Protein AF-A0A821S3V0-F1 (afdb_monomer_lite)

pLDDT: mean 82.22, std 21.78, range [35.72, 98.06]

Structure (mmCIF, N/CA/C/O backbone):
data_AF-A0A821S3V0-F1
#
_entry.id   AF-A0A821S3V0-F1
#
loop_
_atom_site.group_PDB
_atom_site.id
_atom_site.type_symbol
_atom_site.label_atom_id
_atom_site.label_alt_id
_atom_site.label_comp_id
_atom_site.label_asym_id
_atom_site.label_entity_id
_atom_site.label_seq_id
_atom_site.pdbx_PDB_ins_code
_atom_site.Cartn_x
_atom_site.Cartn_y
_atom_site.Cartn_z
_atom_site.occupancy
_atom_site.B_iso_or_equiv
_atom_site.auth_seq_id
_atom_site.auth_comp_id
_atom_site.auth_asym_id
_atom_site.auth_atom_id
_atom_site.pdbx_PDB_model_num
ATOM 1 N N . MET A 1 1 ? -14.911 -67.894 28.425 1.00 46.44 1 MET A N 1
ATOM 2 C CA . MET A 1 1 ? -14.652 -66.528 28.927 1.00 46.44 1 MET A CA 1
ATOM 3 C C . MET A 1 1 ? -13.794 -65.812 27.889 1.00 46.44 1 MET A C 1
ATOM 5 O O . MET A 1 1 ? -12.587 -65.973 27.900 1.00 46.44 1 MET A O 1
ATOM 9 N N . MET A 1 2 ? -14.400 -65.120 26.922 1.00 37.91 2 MET A N 1
ATOM 10 C CA . MET A 1 2 ? -13.659 -64.272 25.980 1.00 37.91 2 MET A CA 1
ATOM 11 C C . MET A 1 2 ? -14.445 -62.984 25.758 1.00 37.91 2 MET A C 1
ATOM 13 O O . MET A 1 2 ? -15.649 -63.001 25.511 1.00 37.91 2 MET A O 1
ATOM 17 N N . ARG A 1 3 ? -13.742 -61.878 25.990 1.00 40.62 3 ARG A N 1
ATOM 18 C CA . ARG A 1 3 ? -14.244 -60.512 26.096 1.00 40.62 3 ARG A CA 1
ATOM 19 C C . ARG A 1 3 ? -14.809 -60.035 24.760 1.00 40.62 3 ARG A C 1
ATOM 21 O O . ARG A 1 3 ? -14.128 -60.081 23.742 1.00 40.62 3 ARG A O 1
ATOM 28 N N . ARG A 1 4 ? -16.033 -59.506 24.799 1.00 47.25 4 ARG A N 1
ATOM 29 C CA . ARG A 1 4 ? -16.573 -58.636 23.751 1.00 47.25 4 ARG A CA 1
ATOM 30 C C . ARG A 1 4 ? -15.742 -57.352 23.742 1.00 47.25 4 ARG A C 1
ATOM 32 O O . ARG A 1 4 ? -15.827 -56.574 24.687 1.00 47.25 4 ARG A O 1
ATOM 39 N N . HIS A 1 5 ? -14.939 -57.140 22.705 1.00 42.66 5 HIS A N 1
ATOM 40 C CA . HIS A 1 5 ? -14.374 -55.825 22.424 1.00 42.66 5 HIS A CA 1
ATOM 41 C C . HIS A 1 5 ? -15.396 -55.038 21.602 1.00 42.66 5 HIS A C 1
ATOM 43 O O . HIS A 1 5 ? -15.646 -55.337 20.439 1.00 42.66 5 HIS A O 1
ATOM 49 N N . ILE A 1 6 ? -16.031 -54.068 22.256 1.00 45.12 6 ILE A N 1
ATOM 50 C CA . ILE A 1 6 ? -16.865 -53.048 21.623 1.00 45.12 6 ILE A CA 1
ATOM 51 C C . ILE A 1 6 ? -15.902 -52.048 20.977 1.00 45.12 6 ILE A C 1
ATOM 53 O O . ILE A 1 6 ? -15.171 -51.361 21.688 1.00 45.12 6 ILE A O 1
ATOM 57 N N . LEU A 1 7 ? -15.877 -51.975 19.645 1.00 40.31 7 LEU A N 1
ATOM 58 C CA . LEU A 1 7 ? -15.259 -50.850 18.945 1.00 40.31 7 LEU A CA 1
ATOM 59 C C . LEU A 1 7 ? -16.248 -49.682 18.947 1.00 40.31 7 LEU A C 1
ATOM 61 O O . LEU A 1 7 ? -17.240 -49.691 18.221 1.00 40.31 7 LEU A O 1
ATOM 65 N N . ILE A 1 8 ? -15.971 -48.678 19.775 1.00 47.88 8 ILE A N 1
ATOM 66 C CA . ILE A 1 8 ? -16.592 -47.359 19.662 1.00 47.88 8 ILE A CA 1
ATOM 67 C C . ILE A 1 8 ? -15.811 -46.614 18.578 1.00 47.88 8 ILE A C 1
ATOM 69 O O . ILE A 1 8 ? -14.681 -46.188 18.806 1.00 47.88 8 ILE A O 1
ATOM 73 N N . TYR A 1 9 ? -16.394 -46.478 17.391 1.00 39.72 9 TYR A N 1
ATOM 74 C CA . TYR A 1 9 ? -15.884 -45.553 16.386 1.00 39.72 9 TYR A CA 1
ATOM 75 C C . TYR A 1 9 ? -16.312 -44.139 16.785 1.00 39.72 9 TYR A C 1
ATOM 77 O O . TYR A 1 9 ? -17.487 -43.790 16.695 1.00 39.72 9 TYR A O 1
ATOM 85 N N . ILE A 1 10 ? -15.363 -43.329 17.253 1.00 45.25 10 ILE A N 1
ATOM 86 C CA . ILE A 1 10 ? -15.564 -41.885 17.380 1.00 45.25 10 ILE A CA 1
ATOM 87 C C . ILE A 1 10 ? -15.537 -41.322 15.958 1.00 45.25 10 ILE A C 1
ATOM 89 O O . ILE A 1 10 ? -14.493 -41.286 15.311 1.00 45.25 10 ILE A O 1
ATOM 93 N N . ILE A 1 11 ? -16.706 -40.930 15.458 1.00 45.16 11 ILE A N 1
ATOM 94 C CA . ILE A 1 11 ? -16.860 -40.237 14.181 1.00 45.16 11 ILE A CA 1
ATOM 95 C C . ILE A 1 11 ? -16.365 -38.803 14.402 1.00 45.16 11 ILE A C 1
ATOM 97 O O . ILE A 1 11 ? -17.085 -37.966 14.938 1.00 45.16 11 ILE A O 1
ATOM 101 N N . THR A 1 12 ? -15.115 -38.515 14.045 1.00 46.00 12 THR A N 1
ATOM 102 C CA . THR A 1 12 ? -14.621 -37.135 13.961 1.00 46.00 12 THR A CA 1
ATOM 103 C C . THR A 1 12 ? -15.234 -36.466 12.725 1.00 46.00 12 THR A C 1
ATOM 105 O O . THR A 1 12 ? -15.072 -37.003 11.625 1.00 46.00 12 THR A O 1
ATOM 108 N N . PRO A 1 13 ? -15.913 -35.310 12.841 1.00 50.44 13 PRO A N 1
ATOM 109 C CA . PRO A 1 13 ? -16.493 -34.613 11.703 1.00 50.44 13 PRO A CA 1
ATOM 110 C C . PRO A 1 13 ? -15.423 -33.719 11.077 1.00 50.44 13 PRO A C 1
ATOM 112 O O . PRO A 1 13 ? -15.445 -32.502 11.211 1.00 50.44 13 PRO A O 1
ATOM 115 N N . PHE A 1 14 ? -14.442 -34.323 10.421 1.00 43.84 14 PHE A N 1
ATOM 116 C CA . PHE A 1 14 ? -13.609 -33.598 9.475 1.00 43.84 14 PHE A CA 1
ATOM 117 C C . PHE A 1 14 ? -13.197 -34.592 8.397 1.00 43.84 14 PHE A C 1
ATOM 119 O O . PHE A 1 14 ? -12.573 -35.604 8.729 1.00 43.84 14 PHE A O 1
ATOM 126 N N . PRO A 1 15 ? -13.580 -34.385 7.126 1.00 52.91 15 PRO A N 1
ATOM 127 C CA . PRO A 1 15 ? -13.034 -35.214 6.071 1.00 52.91 15 PRO A CA 1
ATOM 128 C C . PRO A 1 15 ? -11.511 -35.045 6.116 1.00 52.91 15 PRO A C 1
ATOM 130 O O . PRO A 1 15 ? -11.036 -33.912 6.260 1.00 52.91 15 PRO A O 1
ATOM 133 N N . PRO A 1 16 ? -10.724 -36.131 6.020 1.00 47.22 16 PRO A N 1
ATOM 134 C CA . PRO A 1 16 ? -9.317 -35.974 5.736 1.00 47.22 16 PRO A CA 1
ATOM 135 C C . PRO A 1 16 ? -9.275 -35.242 4.400 1.00 47.22 16 PRO A C 1
ATOM 137 O O . PRO A 1 16 ? -9.670 -35.787 3.369 1.00 47.22 16 PRO A O 1
ATOM 140 N N . PHE A 1 17 ? -8.859 -33.978 4.435 1.00 46.94 17 PHE A N 1
ATOM 141 C CA . PHE A 1 17 ? -8.326 -33.307 3.267 1.00 46.94 17 PHE A CA 1
ATOM 142 C C . PHE A 1 17 ? -7.098 -34.134 2.902 1.00 46.94 17 PHE A C 1
ATOM 144 O O . PHE A 1 17 ? -5.997 -33.938 3.412 1.00 46.94 17 PHE A O 1
ATOM 151 N N . PHE A 1 18 ? -7.349 -35.188 2.132 1.00 43.28 18 PHE A N 1
ATOM 152 C CA . PHE A 1 18 ? -6.337 -36.012 1.536 1.00 43.28 18 PHE A CA 1
ATOM 153 C C . PHE A 1 18 ? -5.627 -35.056 0.589 1.00 43.28 18 PHE A C 1
ATOM 155 O O . PHE A 1 18 ? -6.128 -34.723 -0.484 1.00 43.28 18 PHE A O 1
ATOM 162 N N . LEU A 1 19 ? -4.486 -34.533 1.039 1.00 45.84 19 LEU A N 1
ATOM 163 C CA . LEU A 1 19 ? -3.439 -34.131 0.125 1.00 45.84 19 LEU A CA 1
ATOM 164 C C . LEU A 1 19 ? -3.081 -35.420 -0.615 1.00 45.84 19 LEU A C 1
ATOM 166 O O . LEU A 1 19 ? -2.197 -36.156 -0.183 1.00 45.84 19 LEU A O 1
ATOM 170 N N . GLU A 1 20 ? -3.819 -35.733 -1.686 1.00 44.12 20 GLU A N 1
ATOM 171 C CA . GLU A 1 20 ? -3.278 -36.549 -2.765 1.00 44.12 20 GLU A CA 1
ATOM 172 C C . GLU A 1 20 ? -1.888 -35.949 -3.011 1.00 44.12 20 GLU A C 1
ATOM 174 O O . GLU A 1 20 ? -1.806 -34.762 -3.363 1.00 44.12 20 GLU A O 1
ATOM 179 N N . PRO A 1 21 ? -0.783 -36.678 -2.767 1.00 39.69 21 PRO A N 1
ATOM 180 C CA . PRO A 1 21 ? 0.495 -36.208 -3.252 1.00 39.69 21 PRO A CA 1
ATOM 181 C C . PRO A 1 21 ? 0.280 -36.042 -4.745 1.00 39.69 21 PRO A C 1
ATOM 183 O O . PRO A 1 21 ? -0.073 -37.011 -5.418 1.00 39.69 21 PRO A O 1
ATOM 186 N N . PHE A 1 22 ? 0.398 -34.811 -5.242 1.00 44.31 22 PHE A N 1
ATOM 187 C CA . PHE A 1 22 ? 0.318 -34.534 -6.663 1.00 44.31 22 PHE A CA 1
ATOM 188 C C . PHE A 1 22 ? 1.356 -35.444 -7.320 1.00 44.31 22 PHE A C 1
ATOM 190 O O . PHE A 1 22 ? 2.558 -35.182 -7.256 1.00 44.31 22 PHE A O 1
ATOM 197 N N . LYS A 1 23 ? 0.906 -36.589 -7.850 1.00 38.31 23 LYS A N 1
ATOM 198 C CA . LYS A 1 23 ? 1.748 -37.556 -8.544 1.00 38.31 23 LYS A CA 1
ATOM 199 C C . LYS A 1 23 ? 2.057 -36.926 -9.887 1.00 38.31 23 LYS A C 1
ATOM 201 O O . LYS A 1 23 ? 1.505 -37.294 -10.920 1.00 38.31 23 LYS A O 1
ATOM 206 N N . GLN A 1 24 ? 2.944 -35.941 -9.868 1.00 47.75 24 GLN A N 1
ATOM 207 C CA . GLN A 1 24 ? 3.620 -35.534 -11.071 1.00 47.75 24 GLN A CA 1
ATOM 208 C C . GLN A 1 24 ? 4.510 -36.708 -11.449 1.00 47.75 24 GLN A C 1
ATOM 210 O O . GLN A 1 24 ? 5.472 -37.042 -10.761 1.00 47.75 24 GLN A O 1
ATOM 215 N N . SER A 1 25 ? 4.102 -37.398 -12.508 1.00 35.72 25 SER A N 1
ATOM 216 C CA . SER A 1 25 ? 4.923 -38.379 -13.196 1.00 35.72 25 SER A CA 1
ATOM 217 C C . SER A 1 25 ? 6.314 -37.775 -13.400 1.00 35.72 25 SER A C 1
ATOM 219 O O . SER A 1 25 ? 6.455 -36.785 -14.120 1.00 35.72 25 SER A O 1
ATOM 221 N N . LEU A 1 26 ? 7.335 -38.341 -12.748 1.00 47.44 26 LEU A N 1
ATOM 222 C CA . LEU A 1 26 ? 8.743 -38.041 -13.010 1.00 47.44 26 LEU A CA 1
ATOM 223 C C . LEU A 1 26 ? 9.128 -38.640 -14.373 1.00 47.44 26 LEU A C 1
ATOM 225 O O . LEU A 1 26 ? 9.960 -39.534 -14.469 1.00 47.44 26 LEU A O 1
ATOM 229 N N . HIS A 1 27 ? 8.507 -38.158 -15.450 1.00 45.94 27 HIS A N 1
ATOM 230 C CA . HIS A 1 27 ? 9.146 -38.180 -16.758 1.00 45.94 27 HIS A CA 1
ATOM 231 C C . HIS A 1 27 ? 10.112 -37.000 -16.760 1.00 45.94 27 HIS A C 1
ATOM 233 O O . HIS A 1 27 ? 9.708 -35.845 -16.889 1.00 45.94 27 HIS A O 1
ATOM 239 N N . GLY A 1 28 ? 11.378 -37.317 -16.483 1.00 51.53 28 GLY A N 1
ATOM 240 C CA . GLY A 1 28 ? 12.461 -36.372 -16.252 1.00 51.53 28 GLY A CA 1
ATOM 241 C C . GLY A 1 28 ? 12.541 -35.295 -17.326 1.00 51.53 28 GLY A C 1
ATOM 242 O O . GLY A 1 28 ? 13.101 -35.500 -18.396 1.00 51.53 28 GLY A O 1
ATOM 243 N N . THR A 1 29 ? 12.020 -34.120 -16.997 1.00 46.34 29 THR A N 1
ATOM 244 C CA . THR A 1 29 ? 12.427 -32.865 -17.613 1.00 46.34 29 THR A CA 1
ATOM 245 C C . THR A 1 29 ? 13.171 -32.125 -16.522 1.00 46.34 29 THR A C 1
ATOM 247 O O . THR A 1 29 ? 12.600 -31.847 -15.469 1.00 46.34 29 THR A O 1
ATOM 250 N N . VAL A 1 30 ? 14.460 -31.877 -16.742 1.00 50.69 30 VAL A N 1
ATOM 251 C CA . VAL A 1 30 ? 15.286 -31.052 -15.859 1.00 50.69 30 VAL A CA 1
ATOM 252 C C . VAL A 1 30 ? 14.558 -29.725 -15.658 1.00 50.69 30 VAL A C 1
ATOM 254 O O . VAL A 1 30 ? 14.473 -28.906 -16.574 1.00 50.69 30 VAL A O 1
ATOM 257 N N . VAL A 1 31 ? 13.988 -29.527 -14.473 1.00 58.50 31 VAL A N 1
ATOM 258 C CA . VAL A 1 31 ? 13.461 -28.229 -14.070 1.00 58.50 31 VAL A CA 1
ATOM 259 C C . VAL A 1 31 ? 14.683 -27.321 -14.001 1.00 58.50 31 VAL A C 1
ATOM 261 O O . VAL A 1 31 ? 15.621 -27.621 -13.265 1.00 58.50 31 VAL A O 1
ATOM 264 N N . LYS A 1 32 ? 14.739 -26.255 -14.808 1.00 58.88 32 LYS A N 1
ATOM 265 C CA . LYS A 1 32 ? 15.785 -25.240 -14.633 1.00 58.88 32 LYS A CA 1
ATOM 266 C C . LYS A 1 32 ? 15.661 -24.715 -13.203 1.00 58.88 32 LYS A C 1
ATOM 268 O O . LYS A 1 32 ? 14.680 -24.060 -12.872 1.00 58.88 32 LYS A O 1
ATOM 273 N N . GLU A 1 33 ? 16.647 -25.038 -12.376 1.00 71.88 33 GLU A N 1
ATOM 274 C CA . GLU A 1 33 ? 16.675 -24.755 -10.935 1.00 71.88 33 GLU A CA 1
ATOM 275 C C . GLU A 1 33 ? 16.753 -23.246 -10.632 1.00 71.88 33 GLU A C 1
ATOM 277 O O . GLU A 1 33 ? 16.471 -22.799 -9.525 1.00 71.88 33 GLU A O 1
ATOM 282 N N . TYR A 1 34 ? 17.087 -22.439 -11.643 1.00 80.44 34 TYR A N 1
ATOM 283 C CA . TYR A 1 34 ? 17.200 -20.992 -11.553 1.00 80.44 34 TYR A CA 1
ATOM 284 C C . TYR A 1 34 ? 16.519 -20.291 -12.730 1.00 80.44 34 TYR A C 1
ATOM 286 O O . TYR A 1 34 ? 16.507 -20.760 -13.873 1.00 80.44 34 TYR A O 1
ATOM 294 N N . PHE A 1 35 ? 15.967 -19.116 -12.436 1.00 89.19 35 PHE A N 1
ATOM 295 C CA . PHE A 1 35 ? 15.397 -18.232 -13.439 1.00 89.19 35 PHE A CA 1
ATOM 296 C C . PHE A 1 35 ? 16.502 -17.617 -14.311 1.00 89.19 35 PHE A C 1
ATOM 298 O O . PHE A 1 35 ? 17.434 -16.998 -13.797 1.00 89.19 35 PHE A O 1
ATOM 305 N N . ILE A 1 36 ? 16.370 -17.748 -15.634 1.00 92.62 36 ILE A N 1
ATOM 306 C CA . ILE A 1 36 ? 17.235 -17.090 -16.621 1.00 92.62 36 ILE A CA 1
ATOM 307 C C . ILE A 1 36 ? 16.379 -16.061 -17.367 1.00 92.62 36 ILE A C 1
ATOM 309 O O . ILE A 1 36 ? 15.463 -16.470 -18.087 1.00 92.62 36 ILE A O 1
ATOM 313 N N . PRO A 1 37 ? 16.639 -14.751 -17.218 1.00 93.94 37 PRO A N 1
ATOM 314 C CA . PRO A 1 37 ? 15.872 -13.736 -17.924 1.00 93.94 37 PRO A CA 1
ATOM 315 C C . PRO A 1 37 ? 16.136 -13.806 -19.432 1.00 93.94 37 PRO A C 1
ATOM 317 O O . PRO A 1 37 ? 17.277 -13.960 -19.863 1.00 93.94 37 PRO A O 1
ATOM 320 N N . SER A 1 38 ? 15.089 -13.639 -20.240 1.00 93.62 38 SER A N 1
ATOM 321 C CA . SER A 1 38 ? 15.210 -13.555 -21.703 1.00 93.62 38 SER A CA 1
ATOM 322 C C . SER A 1 38 ? 15.845 -12.239 -22.166 1.00 93.62 38 SER A C 1
ATOM 324 O O . SER A 1 38 ? 16.380 -12.161 -23.268 1.00 93.62 38 SER A O 1
ATOM 326 N N . SER A 1 39 ? 15.798 -11.206 -21.321 1.00 95.31 39 SER A N 1
ATOM 327 C CA . SER A 1 39 ? 16.324 -9.868 -21.586 1.00 95.31 39 SER A CA 1
ATOM 328 C C . SER A 1 39 ? 16.783 -9.200 -20.289 1.00 95.31 39 SER A C 1
ATOM 330 O O . SER A 1 39 ? 16.095 -9.253 -19.267 1.00 95.31 39 SER A O 1
ATOM 332 N N . LEU A 1 40 ? 17.938 -8.529 -20.340 1.00 96.19 40 LEU A N 1
ATOM 333 C CA . LEU A 1 40 ? 18.456 -7.679 -19.258 1.00 96.19 40 LEU A CA 1
ATOM 334 C C . LEU A 1 40 ? 18.061 -6.201 -19.425 1.00 96.19 40 LEU A C 1
ATOM 336 O O . LEU A 1 40 ? 18.502 -5.348 -18.648 1.00 96.19 40 LEU A O 1
ATOM 340 N N . ARG A 1 41 ? 17.237 -5.879 -20.432 1.00 97.94 41 ARG A N 1
ATOM 341 C CA . ARG A 1 41 ? 16.716 -4.527 -20.653 1.00 97.94 41 ARG A CA 1
ATOM 342 C C . ARG A 1 41 ? 15.902 -4.090 -19.444 1.00 97.94 41 ARG A C 1
ATOM 344 O O . ARG A 1 41 ? 15.022 -4.815 -18.980 1.00 97.94 41 ARG A O 1
ATOM 351 N N . LYS A 1 42 ? 16.192 -2.889 -18.946 1.00 98.06 42 LYS A N 1
ATOM 352 C CA . LYS A 1 42 ? 15.478 -2.302 -17.812 1.00 98.06 42 LYS A CA 1
ATOM 353 C C . LYS A 1 42 ? 14.332 -1.422 -18.293 1.00 98.06 42 LYS A C 1
ATOM 355 O O . LYS A 1 42 ? 14.519 -0.612 -19.198 1.00 98.06 42 LYS A O 1
ATOM 360 N N . ILE A 1 43 ? 13.182 -1.565 -17.652 1.00 97.69 43 ILE A N 1
ATOM 361 C CA . ILE A 1 43 ? 11.988 -0.755 -17.866 1.00 97.69 43 ILE A CA 1
ATOM 362 C C . ILE A 1 43 ? 11.500 -0.172 -16.541 1.00 97.69 43 ILE A C 1
ATOM 364 O O . ILE A 1 43 ? 11.896 -0.608 -15.452 1.00 97.69 43 ILE A O 1
ATOM 368 N N . ASP A 1 44 ? 10.652 0.841 -16.652 1.00 97.88 44 ASP A N 1
ATOM 369 C CA . ASP A 1 44 ? 9.961 1.424 -15.516 1.00 97.88 44 ASP A CA 1
ATOM 370 C C . ASP A 1 44 ? 8.650 0.672 -15.259 1.00 97.88 44 ASP A C 1
ATOM 372 O O . ASP A 1 44 ? 7.775 0.632 -16.120 1.00 97.88 44 ASP A O 1
ATOM 376 N N . TRP A 1 45 ? 8.534 0.067 -14.077 1.00 97.69 45 TRP A N 1
ATOM 377 C CA . TRP A 1 45 ? 7.342 -0.670 -13.646 1.00 97.69 45 TRP A CA 1
ATOM 378 C C . TRP A 1 45 ? 6.368 0.193 -12.825 1.00 97.69 45 TRP A C 1
ATOM 380 O O . TRP A 1 45 ? 5.354 -0.313 -12.345 1.00 97.69 45 TRP A O 1
ATOM 390 N N . HIS A 1 46 ? 6.653 1.483 -12.624 1.00 97.75 46 HIS A N 1
ATOM 391 C CA . HIS A 1 46 ? 5.759 2.373 -11.889 1.00 97.75 46 HIS A CA 1
ATOM 392 C C . HIS A 1 46 ? 4.510 2.725 -12.713 1.00 97.75 46 HIS A C 1
ATOM 394 O O . HIS A 1 46 ? 4.590 3.371 -13.757 1.00 97.75 46 HIS A O 1
ATOM 400 N N . ASP A 1 47 ? 3.324 2.383 -12.203 1.00 97.81 47 ASP A N 1
ATOM 401 C CA . ASP A 1 47 ? 2.056 2.829 -12.789 1.00 97.81 47 ASP A CA 1
ATOM 402 C C . ASP A 1 47 ? 1.680 4.231 -12.284 1.00 97.81 47 ASP A C 1
ATOM 404 O O . ASP A 1 47 ? 0.975 4.415 -11.287 1.00 97.81 47 ASP A O 1
ATOM 408 N N . TYR A 1 48 ? 2.145 5.257 -12.998 1.00 97.19 48 TYR A N 1
ATOM 409 C CA . TYR A 1 48 ? 1.876 6.653 -12.648 1.00 97.19 48 TYR A CA 1
ATOM 410 C C . TYR A 1 48 ? 0.401 7.057 -12.761 1.00 97.19 48 TYR A C 1
ATOM 412 O O . TYR A 1 48 ? -0.020 8.002 -12.084 1.00 97.19 48 TYR A O 1
ATOM 420 N N . LYS A 1 49 ? -0.399 6.374 -13.592 1.00 98.06 49 LYS A N 1
ATOM 421 C CA . LYS A 1 49 ? -1.839 6.655 -13.694 1.00 98.06 49 LYS A CA 1
ATOM 422 C C . LYS A 1 49 ? -2.538 6.184 -12.425 1.00 98.06 49 LYS A C 1
ATOM 424 O O . LYS A 1 49 ? -3.280 6.971 -11.833 1.00 98.06 49 LYS A O 1
ATOM 429 N N . LYS A 1 50 ? -2.231 4.963 -11.974 1.00 97.50 50 LYS A N 1
ATOM 430 C CA . LYS A 1 50 ? -2.738 4.408 -10.716 1.00 97.50 50 LYS A CA 1
ATOM 431 C C . LYS A 1 50 ? -2.277 5.226 -9.512 1.00 97.50 50 LYS A C 1
ATOM 433 O O . LYS A 1 50 ? -3.120 5.676 -8.747 1.00 97.50 50 LYS A O 1
ATOM 438 N N . ILE A 1 51 ? -0.988 5.561 -9.423 1.00 97.62 51 ILE A N 1
ATOM 439 C CA . ILE A 1 51 ? -0.456 6.410 -8.339 1.00 97.62 51 ILE A CA 1
ATOM 440 C C . ILE A 1 51 ? -1.185 7.765 -8.281 1.00 97.62 51 ILE A C 1
ATOM 442 O O . ILE A 1 51 ? -1.532 8.254 -7.206 1.00 97.62 51 ILE A O 1
ATOM 446 N N . LYS A 1 52 ? -1.437 8.402 -9.434 1.00 97.44 52 LYS A N 1
ATOM 447 C CA . LYS A 1 52 ? -2.164 9.683 -9.494 1.00 97.44 52 LYS A CA 1
ATOM 448 C C . LYS A 1 52 ? -3.634 9.537 -9.091 1.00 97.44 52 LYS A C 1
ATOM 450 O O . LYS A 1 52 ? -4.193 10.484 -8.540 1.00 97.44 52 LYS A O 1
ATOM 455 N N . TYR A 1 53 ? -4.255 8.403 -9.404 1.00 97.25 53 TYR A N 1
ATOM 456 C CA . TYR A 1 53 ? -5.626 8.086 -9.015 1.00 97.25 53 TYR A CA 1
ATOM 457 C C . TYR A 1 53 ? -5.739 7.837 -7.503 1.00 97.25 53 TYR A C 1
ATOM 459 O O . TYR A 1 53 ? -6.567 8.470 -6.853 1.00 97.25 53 TYR A O 1
ATOM 467 N N . GLU A 1 54 ? -4.863 7.004 -6.939 1.00 97.50 54 GLU A N 1
ATOM 468 C CA . GLU A 1 54 ? -4.815 6.665 -5.509 1.00 97.50 54 GLU A CA 1
ATOM 469 C C . GLU A 1 54 ? -4.529 7.895 -4.641 1.00 97.50 54 GLU A C 1
ATOM 471 O O . GLU A 1 54 ? -5.194 8.122 -3.637 1.00 97.50 54 GLU A O 1
ATOM 476 N N . ARG A 1 55 ? -3.639 8.796 -5.081 1.00 96.44 55 ARG A N 1
ATOM 477 C CA . ARG A 1 55 ? -3.359 10.064 -4.374 1.00 96.44 55 ARG A CA 1
ATOM 478 C C . ARG A 1 55 ? -4.587 10.974 -4.219 1.00 96.44 55 ARG A C 1
ATOM 480 O O . ARG A 1 55 ? -4.582 11.879 -3.390 1.00 96.44 55 ARG A O 1
ATOM 487 N N . LYS A 1 56 ? -5.613 10.801 -5.055 1.00 96.81 56 LYS A N 1
ATOM 488 C CA . LYS A 1 56 ? -6.848 11.597 -5.001 1.00 96.81 56 LYS A CA 1
ATOM 489 C C . LYS A 1 56 ? -7.942 10.953 -4.151 1.00 96.81 56 LYS A C 1
ATOM 491 O O . LYS A 1 56 ? -8.954 11.619 -3.930 1.00 96.81 56 LYS A O 1
ATOM 496 N N . GLN A 1 57 ? -7.770 9.702 -3.718 1.00 96.81 57 GLN A N 1
ATOM 497 C CA . GLN A 1 57 ? -8.766 9.006 -2.909 1.00 96.81 57 GLN A CA 1
ATOM 498 C C . GLN A 1 57 ? -8.927 9.687 -1.550 1.00 96.81 57 GLN A C 1
ATOM 500 O O . GLN A 1 57 ? -7.966 10.185 -0.959 1.00 96.81 57 GLN A O 1
ATOM 505 N N . LYS A 1 58 ? -10.176 9.745 -1.092 1.00 95.88 58 LYS A N 1
ATOM 506 C CA . LYS A 1 58 ? -10.589 10.355 0.171 1.00 95.88 58 LYS A CA 1
ATOM 507 C C . LYS A 1 58 ? -11.633 9.460 0.813 1.00 95.88 58 LYS A C 1
ATOM 509 O O . LYS A 1 58 ? -12.505 8.945 0.121 1.00 95.88 58 LYS A O 1
ATOM 514 N N . GLY A 1 59 ? -11.571 9.333 2.128 1.00 94.75 59 GLY A N 1
ATOM 515 C CA . GLY A 1 59 ? -12.448 8.448 2.876 1.00 94.75 59 GLY A CA 1
ATOM 516 C C . GLY A 1 59 ? -11.816 8.053 4.200 1.00 94.75 59 GLY A C 1
ATOM 517 O O . GLY A 1 59 ? -10.725 8.510 4.544 1.00 94.75 59 GLY A O 1
ATOM 518 N N . ILE A 1 60 ? -12.522 7.210 4.943 1.00 95.50 60 ILE A N 1
ATOM 519 C CA . ILE A 1 60 ? -12.014 6.606 6.172 1.00 95.50 60 ILE A CA 1
ATOM 520 C C . ILE A 1 60 ? -10.820 5.692 5.845 1.00 95.50 60 ILE A C 1
ATOM 522 O O . ILE A 1 60 ? -10.897 4.891 4.921 1.00 95.50 60 ILE A O 1
ATOM 526 N N . GLY A 1 61 ? -9.702 5.848 6.559 1.00 95.44 61 GLY A N 1
ATOM 527 C CA . GLY A 1 61 ? -8.487 5.039 6.360 1.00 95.44 61 GLY A CA 1
ATOM 528 C C . GLY A 1 61 ? -7.633 5.397 5.133 1.00 95.44 61 GLY A C 1
ATOM 529 O O . GLY A 1 61 ? -6.475 4.986 5.048 1.00 95.44 61 GLY A O 1
ATOM 530 N N . GLU A 1 62 ? -8.148 6.209 4.204 1.00 97.50 62 GLU A N 1
ATOM 531 C CA . GLU A 1 62 ? -7.419 6.597 2.993 1.00 97.50 62 GLU A CA 1
ATOM 532 C C . GLU A 1 62 ? -6.107 7.323 3.307 1.00 97.50 62 GLU A C 1
ATOM 534 O O . GLU A 1 62 ? -5.999 8.099 4.258 1.00 97.50 62 GLU A O 1
ATOM 539 N N . GLN A 1 63 ? -5.098 7.085 2.468 1.00 96.81 63 GLN A N 1
ATOM 540 C CA . GLN A 1 63 ? -3.728 7.577 2.651 1.00 96.81 63 GLN A CA 1
ATOM 541 C C . GLN A 1 63 ? -3.080 7.110 3.965 1.00 96.81 63 GLN A C 1
ATOM 543 O O . GLN A 1 63 ? -2.119 7.726 4.429 1.00 96.81 63 GLN A O 1
ATOM 548 N N . GLY A 1 64 ? -3.579 6.022 4.563 1.00 95.06 64 GLY A N 1
ATOM 549 C CA . GLY A 1 64 ? -3.092 5.506 5.843 1.00 95.06 64 GLY A CA 1
ATOM 550 C C . GLY A 1 64 ? -3.376 6.437 7.024 1.00 95.06 64 GLY A C 1
ATOM 551 O O . GLY A 1 64 ? -2.687 6.363 8.041 1.00 95.06 64 GLY A O 1
ATOM 552 N N . ILE A 1 65 ? -4.351 7.342 6.891 1.00 95.31 65 ILE A N 1
ATOM 553 C CA . ILE A 1 65 ? -4.759 8.237 7.974 1.00 95.31 65 ILE A CA 1
ATOM 554 C C . ILE A 1 65 ? -5.507 7.412 9.033 1.00 95.31 65 ILE A C 1
ATOM 556 O O . ILE A 1 65 ? -6.394 6.634 8.673 1.00 95.31 65 ILE A O 1
ATOM 560 N N . PRO A 1 66 ? -5.200 7.583 10.335 1.00 94.88 66 PRO A N 1
ATOM 561 C CA . PRO A 1 66 ? -5.911 6.888 11.399 1.00 94.88 66 PRO A CA 1
ATOM 562 C C . PRO A 1 66 ? -7.424 7.103 11.319 1.00 94.88 66 PRO A C 1
ATOM 564 O O . PRO A 1 66 ? -7.902 8.232 11.184 1.00 94.88 66 PRO A O 1
ATOM 567 N N . ALA A 1 67 ? -8.168 6.009 11.432 1.00 94.50 67 ALA A N 1
ATOM 568 C CA . ALA A 1 67 ? -9.619 5.999 11.471 1.00 94.50 67 ALA A CA 1
ATOM 569 C C . ALA A 1 67 ? -10.108 5.662 12.882 1.00 94.50 67 ALA A C 1
ATOM 571 O O . ALA A 1 67 ? -9.427 4.964 13.633 1.00 94.50 67 ALA A O 1
ATOM 572 N N . TYR A 1 68 ? -11.293 6.155 13.233 1.00 94.19 68 TYR A N 1
ATOM 573 C CA . TYR A 1 68 ? -11.871 5.984 14.562 1.00 94.19 68 TYR A CA 1
ATOM 574 C C . TYR A 1 68 ? -13.350 5.630 14.448 1.00 94.19 68 TYR A C 1
ATOM 576 O O . TYR A 1 68 ? -14.054 6.143 13.575 1.00 94.19 68 TYR A O 1
ATOM 584 N N . LEU A 1 69 ? -13.811 4.764 15.347 1.00 93.94 69 LEU A N 1
ATOM 585 C CA . LEU A 1 69 ? -15.223 4.431 15.496 1.00 93.94 69 LEU A CA 1
ATOM 586 C C . LEU A 1 69 ? -15.957 5.495 16.310 1.00 93.94 69 LEU A C 1
ATOM 588 O O . LEU A 1 69 ? -15.362 6.237 17.097 1.00 93.94 69 LEU A O 1
ATOM 592 N N . SER A 1 70 ? -17.274 5.560 16.133 1.00 93.62 70 SER A N 1
ATOM 593 C CA . SER A 1 70 ? -18.117 6.366 17.011 1.00 93.62 70 SER A CA 1
ATOM 594 C C . SER A 1 70 ? -18.273 5.687 18.378 1.00 93.62 70 SER A C 1
ATOM 596 O O . SER A 1 70 ? -18.184 4.466 18.495 1.00 93.62 70 SER A O 1
ATOM 598 N N . LYS A 1 71 ? -18.568 6.462 19.431 1.00 92.56 71 LYS A N 1
ATOM 599 C CA . LYS A 1 71 ? -18.756 5.915 20.793 1.00 92.56 71 LYS A CA 1
ATOM 600 C C . LYS A 1 71 ? -19.851 4.846 20.877 1.00 92.56 71 LYS A C 1
AT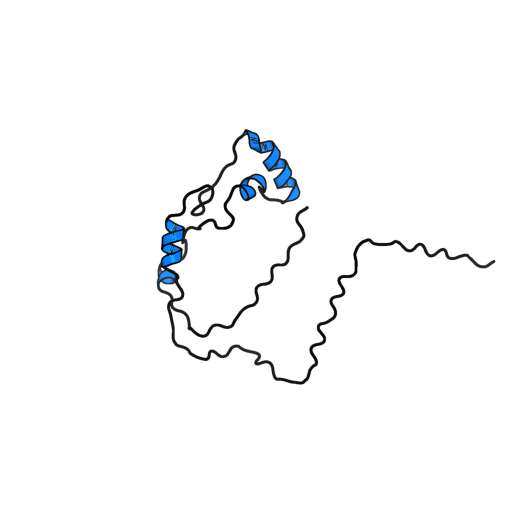OM 602 O O . LYS A 1 71 ? -19.789 3.966 21.725 1.00 92.56 71 LYS A O 1
ATOM 607 N N . ASN A 1 72 ? -20.837 4.902 19.985 1.00 95.00 72 ASN A N 1
ATOM 608 C CA . ASN A 1 72 ? -21.946 3.949 19.960 1.00 95.00 72 ASN A CA 1
ATOM 609 C C . ASN A 1 72 ? -21.510 2.547 19.495 1.00 95.00 72 ASN A C 1
ATOM 611 O O . ASN A 1 72 ? -22.261 1.590 19.654 1.00 95.00 72 ASN A O 1
ATOM 615 N N . GLU A 1 73 ? -20.310 2.419 18.929 1.00 94.81 73 GLU A N 1
ATOM 616 C CA . GLU A 1 73 ? -19.795 1.185 18.330 1.00 94.81 73 GLU A CA 1
ATOM 617 C C . GLU A 1 73 ? -18.764 0.483 19.222 1.00 94.81 73 GLU A C 1
ATOM 619 O O . GLU A 1 73 ? -18.288 -0.592 18.871 1.0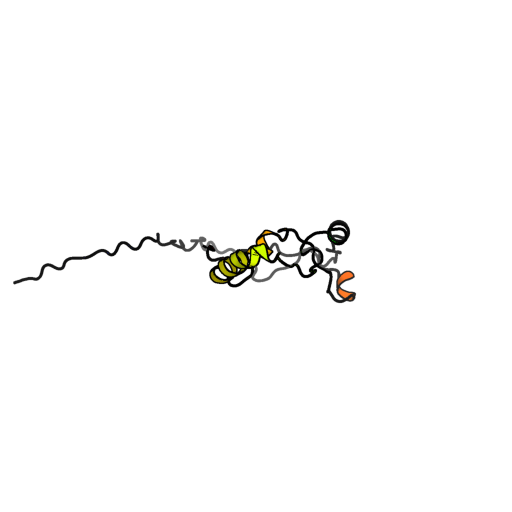0 94.81 73 GLU A O 1
ATOM 624 N N . GLU A 1 74 ? -18.465 1.030 20.405 1.00 94.06 74 GLU A N 1
ATOM 625 C CA . GLU A 1 74 ? -17.480 0.473 21.343 1.00 94.06 74 GLU A CA 1
ATOM 626 C C . GLU A 1 74 ? -17.834 -0.963 21.779 1.00 94.06 74 GLU A C 1
ATOM 628 O O . GLU A 1 74 ? -16.959 -1.812 21.956 1.00 94.06 74 GLU A O 1
ATOM 633 N N . ALA A 1 75 ? -19.127 -1.268 21.929 1.00 95.56 75 ALA A N 1
ATOM 634 C CA . ALA A 1 75 ? -19.577 -2.622 22.248 1.00 95.56 75 ALA A CA 1
ATOM 635 C C . ALA A 1 75 ? -19.283 -3.607 21.103 1.00 95.56 75 ALA A C 1
ATOM 637 O O . ALA A 1 75 ? -18.805 -4.713 21.354 1.00 95.56 75 ALA A O 1
ATOM 638 N N . LEU A 1 76 ? -19.524 -3.193 19.854 1.00 95.75 76 LEU A N 1
ATOM 639 C CA . LEU A 1 76 ? -19.249 -4.006 18.668 1.00 95.75 76 LEU A CA 1
ATOM 640 C C . LEU A 1 76 ? -17.742 -4.193 18.464 1.00 95.75 76 LEU A C 1
ATOM 642 O O . LEU A 1 76 ? -17.299 -5.304 18.183 1.00 95.75 76 LEU A O 1
ATOM 646 N N . GLU A 1 77 ? -16.959 -3.132 18.667 1.00 95.75 77 GLU A N 1
ATOM 647 C CA . GLU A 1 77 ? -15.498 -3.189 18.660 1.00 95.75 77 GLU A CA 1
ATOM 648 C C . GLU A 1 77 ? -14.986 -4.248 19.634 1.00 95.75 77 GLU A C 1
ATOM 650 O O . GLU A 1 77 ? -14.224 -5.115 19.223 1.00 95.75 77 GLU A O 1
ATOM 655 N N . LYS A 1 78 ? -15.430 -4.234 20.898 1.00 96.00 78 LYS A N 1
ATOM 656 C CA . LYS A 1 78 ? -14.981 -5.209 21.908 1.00 96.00 78 LYS A CA 1
ATOM 657 C C . LYS A 1 78 ? -15.303 -6.649 21.514 1.00 96.00 78 LYS A C 1
ATOM 659 O O . LYS A 1 78 ? -14.453 -7.524 21.672 1.00 96.00 78 LYS A O 1
ATOM 664 N N . VAL A 1 79 ? -16.507 -6.891 20.990 1.00 96.06 79 VAL A N 1
ATOM 665 C CA . VAL A 1 79 ? -16.925 -8.225 20.537 1.00 96.06 79 VAL A CA 1
ATOM 666 C C . VAL A 1 79 ? -16.036 -8.695 19.387 1.00 96.06 79 VAL A C 1
ATOM 668 O O . VAL A 1 79 ? -15.399 -9.741 19.502 1.00 96.06 79 VAL A O 1
ATOM 671 N N . LEU A 1 80 ? -15.916 -7.903 18.320 1.00 95.31 80 LEU A N 1
ATOM 672 C CA . LEU A 1 80 ? -15.126 -8.289 17.148 1.00 95.31 80 LEU A CA 1
ATOM 673 C C . LEU A 1 80 ? -13.623 -8.347 17.444 1.00 95.31 80 LEU A C 1
ATOM 675 O O . LEU A 1 80 ? -12.924 -9.201 16.910 1.00 95.31 80 LEU A O 1
ATOM 679 N N . TYR A 1 81 ? -13.120 -7.521 18.360 1.00 95.56 81 TYR A N 1
ATOM 680 C CA . TYR A 1 81 ? -11.735 -7.614 18.811 1.00 95.56 81 TYR A CA 1
ATOM 681 C C . TYR A 1 81 ? -11.454 -8.934 19.529 1.00 95.56 81 TYR A C 1
ATOM 683 O O . TYR A 1 81 ? -10.404 -9.535 19.313 1.00 95.56 81 TYR A O 1
ATOM 691 N N . SER A 1 82 ? -12.389 -9.417 20.352 1.00 95.06 82 SER A N 1
ATOM 692 C CA . SER A 1 82 ? -12.211 -10.678 21.085 1.00 95.06 82 SER A CA 1
ATOM 693 C C . SER A 1 82 ? -12.182 -11.917 20.185 1.00 95.06 82 SER A C 1
ATOM 695 O O . SER A 1 82 ? -11.506 -12.886 20.522 1.00 95.06 82 SER A O 1
ATOM 697 N N . VAL A 1 83 ? -12.867 -11.872 19.037 1.00 92.38 83 VAL A N 1
ATOM 698 C CA . VAL A 1 83 ? -12.893 -12.964 18.050 1.00 92.38 83 VAL A CA 1
ATOM 699 C C . VAL A 1 83 ? -11.688 -12.885 17.112 1.00 92.38 83 VAL A C 1
ATOM 701 O O . VAL A 1 83 ? -11.032 -13.892 16.854 1.00 92.38 83 VAL A O 1
ATOM 704 N N . ASN A 1 84 ? -11.373 -11.688 16.615 1.00 92.00 84 ASN A N 1
ATOM 705 C CA . ASN A 1 84 ? -10.419 -11.510 15.522 1.00 92.00 84 ASN A CA 1
ATOM 706 C C . ASN A 1 84 ? -8.991 -11.193 15.998 1.00 92.00 84 ASN A C 1
ATOM 708 O O . ASN A 1 84 ? -8.039 -11.363 15.239 1.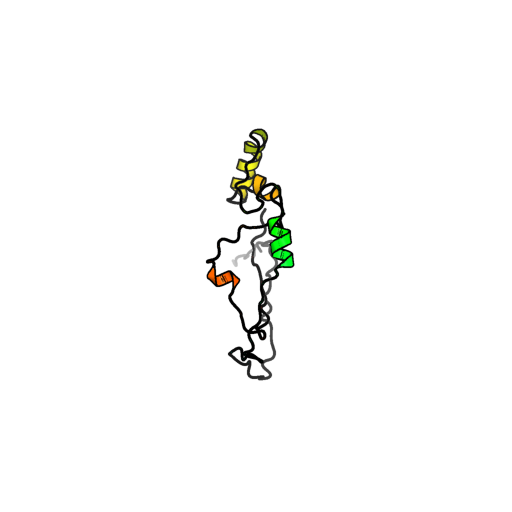00 92.00 84 ASN A O 1
ATOM 712 N N . GLY A 1 85 ? -8.827 -10.683 17.223 1.00 94.00 85 GLY A N 1
ATOM 713 C CA . GLY A 1 85 ? -7.555 -10.148 17.725 1.00 94.00 85 GLY A CA 1
ATOM 714 C C . GLY A 1 85 ? -7.183 -8.769 17.160 1.00 94.00 85 GLY A C 1
ATOM 715 O O . GLY A 1 85 ? -6.070 -8.296 17.383 1.00 94.00 85 GLY A O 1
ATOM 716 N N . PHE A 1 86 ? -8.097 -8.125 16.431 1.00 94.56 86 PHE A N 1
ATOM 717 C CA . PHE A 1 86 ? -7.968 -6.770 15.890 1.00 94.56 86 PHE A CA 1
ATOM 718 C C . PHE A 1 86 ? -9.340 -6.086 15.820 1.00 94.56 86 PHE A C 1
ATOM 720 O O . PHE A 1 86 ? -10.372 -6.742 15.937 1.00 94.56 86 PHE A O 1
ATOM 727 N N . ASN A 1 87 ? -9.380 -4.768 15.599 1.00 95.44 87 ASN A N 1
ATOM 728 C CA . ASN A 1 87 ? -10.639 -4.021 15.507 1.00 95.44 87 ASN A CA 1
ATOM 729 C C . ASN A 1 87 ? -11.387 -4.332 14.190 1.00 95.44 87 ASN A C 1
ATOM 731 O O . ASN A 1 87 ? -11.288 -3.592 13.209 1.00 95.44 87 ASN A O 1
ATOM 735 N N . GLY A 1 88 ? -12.130 -5.444 14.176 1.00 95.25 88 GLY A N 1
ATOM 736 C CA . GLY A 1 88 ? -12.953 -5.872 13.041 1.00 95.25 88 GLY A CA 1
ATOM 737 C C . GLY A 1 88 ? -14.043 -4.858 12.685 1.00 95.25 88 GLY A C 1
ATOM 738 O O . GLY A 1 88 ? -14.228 -4.555 11.514 1.00 95.25 88 GLY A O 1
ATOM 739 N N . ALA A 1 89 ? -14.665 -4.228 13.689 1.00 96.00 89 ALA A N 1
ATOM 740 C CA . ALA A 1 89 ? -15.709 -3.218 13.484 1.00 96.00 89 ALA A CA 1
ATOM 741 C C . ALA A 1 89 ? -15.217 -2.011 12.666 1.00 96.00 89 ALA A C 1
ATOM 743 O O . ALA A 1 89 ? -15.942 -1.472 11.829 1.00 96.00 89 ALA A O 1
ATOM 744 N N . LEU A 1 90 ? -13.979 -1.574 12.913 1.00 96.38 90 LEU A N 1
ATOM 745 C CA . LEU A 1 90 ? -13.333 -0.512 12.150 1.00 96.3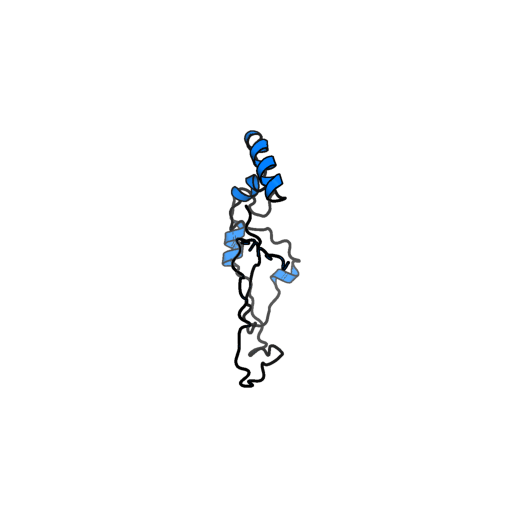8 90 LEU A CA 1
ATOM 746 C C . LEU A 1 90 ? -12.856 -1.015 10.788 1.00 96.38 90 LEU A C 1
ATOM 748 O O . LEU A 1 90 ? -13.019 -0.306 9.797 1.00 96.38 90 LEU A O 1
ATOM 752 N N . SER A 1 91 ? -12.304 -2.230 10.739 1.00 95.69 91 SER A N 1
ATOM 753 C CA . SER A 1 91 ? -11.854 -2.862 9.496 1.00 95.69 91 SER A CA 1
ATOM 754 C C . SER A 1 91 ? -12.983 -2.965 8.468 1.00 95.69 91 SER A C 1
ATOM 756 O O . SER A 1 91 ? -12.757 -2.658 7.304 1.00 95.69 91 SER A O 1
ATOM 758 N N . ASP A 1 92 ? -14.200 -3.310 8.892 1.00 95.31 92 ASP A N 1
ATOM 759 C CA . ASP A 1 92 ? -15.371 -3.440 8.011 1.00 95.31 92 ASP A CA 1
ATOM 760 C C . ASP A 1 92 ? -15.813 -2.109 7.383 1.00 95.31 92 ASP A C 1
ATOM 762 O O . ASP A 1 92 ? -16.470 -2.083 6.342 1.00 95.31 92 ASP A O 1
ATOM 766 N N . LYS A 1 93 ? -15.464 -0.980 8.008 1.00 95.31 93 LYS A N 1
ATOM 767 C CA . LYS A 1 93 ? -15.766 0.359 7.480 1.00 95.31 93 LYS A CA 1
ATOM 768 C C . LYS A 1 93 ? -14.689 0.884 6.545 1.00 95.31 93 LYS A C 1
ATOM 770 O O . LYS A 1 93 ? -14.952 1.816 5.786 1.00 95.31 93 LYS A O 1
ATOM 775 N N . ILE A 1 94 ? -13.482 0.340 6.634 1.00 96.75 94 ILE A N 1
ATOM 776 C CA . ILE A 1 94 ? -12.362 0.738 5.797 1.00 96.75 94 ILE A CA 1
ATOM 777 C C . ILE A 1 94 ? -12.510 0.081 4.414 1.00 96.75 94 ILE A C 1
ATOM 779 O O . ILE A 1 94 ? -12.714 -1.131 4.331 1.00 96.75 94 ILE A O 1
ATOM 783 N N . PRO A 1 95 ? -12.394 0.838 3.306 1.00 95.69 95 PRO A N 1
ATOM 784 C CA . PRO A 1 95 ? -12.469 0.259 1.971 1.00 95.69 95 PRO A CA 1
ATOM 785 C C . PRO A 1 95 ? -11.387 -0.803 1.735 1.00 95.69 95 PRO A C 1
ATOM 787 O O . PRO A 1 95 ? -10.204 -0.575 1.988 1.00 95.69 95 PRO A O 1
ATOM 790 N N . LEU A 1 96 ? -11.770 -1.941 1.147 1.00 95.94 96 LEU A N 1
ATOM 791 C CA . LEU A 1 96 ? -10.834 -3.021 0.794 1.00 95.94 96 LEU A CA 1
ATOM 792 C C . LEU A 1 96 ? -9.729 -2.570 -0.177 1.00 95.94 96 LEU A C 1
ATOM 794 O O . LEU A 1 96 ? -8.650 -3.154 -0.220 1.00 95.94 96 LEU A O 1
ATOM 798 N N . ASN A 1 97 ? -10.002 -1.536 -0.970 1.00 95.50 97 ASN A N 1
ATOM 799 C CA . ASN A 1 97 ? -9.098 -0.941 -1.948 1.00 95.50 97 ASN A CA 1
ATOM 800 C C . ASN A 1 97 ? -8.552 0.425 -1.498 1.00 95.50 97 ASN A C 1
ATOM 802 O O . ASN A 1 97 ? -8.291 1.276 -2.351 1.00 95.50 97 ASN A O 1
ATOM 806 N N . GLN A 1 98 ? -8.398 0.640 -0.186 1.00 96.19 98 GLN A N 1
ATOM 807 C CA . GLN A 1 98 ? -7.859 1.894 0.337 1.00 96.19 98 GLN A CA 1
ATOM 808 C C . GLN A 1 98 ? -6.452 2.201 -0.199 1.00 96.19 98 GLN A C 1
ATOM 810 O O . GLN A 1 98 ? -5.608 1.315 -0.366 1.00 96.19 98 GLN A O 1
ATOM 815 N N . SER A 1 99 ? -6.180 3.482 -0.435 1.00 97.19 99 SER A N 1
ATOM 816 C CA . SER A 1 99 ? -4.870 3.963 -0.871 1.00 97.19 99 SER A CA 1
ATOM 817 C C . SER A 1 99 ? -3.925 4.152 0.314 1.00 97.19 99 SER A C 1
ATOM 819 O O . SER A 1 99 ? -4.341 4.539 1.406 1.00 97.19 99 SER A O 1
ATOM 821 N N . LEU A 1 100 ? -2.627 3.949 0.085 1.00 96.81 100 LEU A N 1
ATOM 822 C CA . LEU A 1 100 ? -1.578 4.101 1.097 1.00 96.81 100 LEU A CA 1
ATOM 823 C C . LEU A 1 100 ? -0.604 5.234 0.740 1.00 96.81 100 LEU A C 1
ATOM 825 O O . LEU A 1 100 ? -0.403 5.524 -0.443 1.00 96.81 100 LEU A O 1
ATOM 829 N N . PRO A 1 101 ? 0.039 5.864 1.741 1.00 95.75 101 PRO A N 1
ATOM 830 C CA . PRO A 1 101 ? 1.024 6.898 1.487 1.00 95.75 101 PRO A CA 1
ATOM 831 C C . PRO A 1 101 ? 2.320 6.269 0.959 1.00 95.75 101 PRO A C 1
ATOM 833 O O . PRO A 1 101 ? 2.787 5.239 1.450 1.00 95.75 101 PRO A O 1
ATOM 836 N N . ASP A 1 102 ? 2.946 6.910 -0.030 1.00 95.62 102 ASP A N 1
ATOM 837 C CA . ASP A 1 102 ? 4.238 6.462 -0.552 1.00 95.62 102 ASP A CA 1
ATOM 838 C C . ASP A 1 102 ? 5.380 6.892 0.383 1.00 95.62 102 ASP A C 1
ATOM 840 O O . ASP A 1 102 ? 5.969 7.960 0.225 1.00 95.62 102 ASP A O 1
ATOM 844 N N . ILE A 1 103 ? 5.687 6.045 1.368 1.00 96.12 103 ILE A N 1
ATOM 845 C CA . ILE A 1 103 ? 6.778 6.250 2.338 1.00 96.12 103 ILE A CA 1
ATOM 846 C C . ILE A 1 103 ? 8.141 5.742 1.841 1.00 96.12 103 ILE A C 1
ATOM 848 O O . ILE A 1 103 ? 9.112 5.695 2.599 1.00 96.12 103 ILE A O 1
ATOM 852 N N . ARG A 1 104 ? 8.239 5.302 0.580 1.00 96.75 104 ARG A N 1
ATOM 853 C CA . ARG A 1 104 ? 9.486 4.750 0.039 1.00 96.75 104 ARG A CA 1
ATOM 854 C C . ARG A 1 104 ? 10.544 5.849 -0.064 1.00 96.75 104 ARG A C 1
ATOM 856 O O . ARG A 1 104 ? 10.252 7.008 -0.346 1.00 96.75 104 ARG A O 1
ATOM 863 N N . HIS A 1 105 ? 11.812 5.465 0.073 1.00 97.81 105 HIS A N 1
ATOM 864 C CA . HIS A 1 105 ? 12.929 6.384 -0.144 1.00 97.81 105 HIS A CA 1
ATOM 865 C C . HIS A 1 105 ? 12.857 7.020 -1.548 1.00 97.81 105 HIS A C 1
ATOM 867 O O . HIS A 1 105 ? 12.595 6.323 -2.527 1.00 97.81 105 HIS A O 1
ATOM 873 N N . ILE A 1 106 ? 13.173 8.314 -1.683 1.00 96.50 106 ILE A N 1
ATOM 874 C CA . ILE A 1 106 ? 13.032 9.079 -2.943 1.00 96.50 106 ILE A CA 1
ATOM 875 C C . ILE A 1 106 ? 13.716 8.420 -4.156 1.00 96.50 106 ILE A C 1
ATOM 877 O O . ILE A 1 106 ? 13.222 8.475 -5.279 1.00 96.50 106 ILE A O 1
ATOM 881 N N . LYS A 1 107 ? 14.840 7.727 -3.931 1.00 96.81 107 LYS A N 1
ATOM 882 C CA . LYS A 1 107 ? 15.557 6.971 -4.977 1.00 96.81 107 LYS A CA 1
ATOM 883 C C . LYS A 1 107 ? 14.745 5.795 -5.547 1.00 96.81 107 LYS A C 1
ATOM 885 O O . LYS A 1 107 ? 14.968 5.428 -6.696 1.00 96.81 107 LYS A O 1
ATOM 890 N N . CYS A 1 108 ? 13.802 5.224 -4.795 1.00 97.38 108 CYS A N 1
ATOM 891 C CA . CYS A 1 108 ? 12.953 4.123 -5.261 1.00 97.38 108 CYS A CA 1
ATOM 892 C C . CYS A 1 108 ? 12.024 4.551 -6.401 1.00 97.38 108 CYS A C 1
ATOM 894 O O . CYS A 1 108 ? 11.775 3.751 -7.294 1.00 97.38 108 CYS A O 1
ATOM 896 N N . GLN A 1 109 ? 11.595 5.817 -6.430 1.00 95.19 109 GLN A N 1
ATOM 897 C CA . GLN A 1 109 ? 10.701 6.351 -7.468 1.00 95.19 109 GLN A CA 1
ATOM 898 C C . GLN A 1 109 ? 11.340 6.394 -8.864 1.00 95.19 109 GLN A C 1
ATOM 900 O O . GLN A 1 109 ? 10.637 6.543 -9.856 1.00 95.19 109 GLN A O 1
ATOM 905 N N . LYS A 1 110 ? 12.674 6.294 -8.937 1.00 96.12 110 LYS A N 1
ATOM 906 C CA . LYS A 1 110 ? 13.454 6.308 -10.185 1.00 96.12 110 LYS A CA 1
ATOM 907 C C . LYS A 1 110 ? 14.064 4.940 -10.508 1.00 96.12 110 LYS A C 1
ATOM 909 O O . LYS A 1 110 ? 14.909 4.836 -11.396 1.00 96.12 110 LYS A O 1
ATOM 914 N N . ARG A 1 111 ? 13.725 3.898 -9.740 1.00 97.31 111 ARG A N 1
ATOM 915 C CA . ARG A 1 111 ? 14.338 2.575 -9.885 1.00 97.31 111 ARG A CA 1
ATOM 916 C C . ARG A 1 111 ? 13.714 1.829 -11.060 1.00 97.31 111 ARG A C 1
ATOM 918 O O . ARG A 1 111 ? 12.504 1.657 -11.112 1.00 97.31 111 ARG A O 1
ATOM 925 N N . LEU A 1 112 ? 14.572 1.354 -11.957 1.00 97.88 112 LEU A N 1
ATOM 926 C CA . LEU A 1 112 ? 14.199 0.518 -13.095 1.00 97.88 112 LEU A CA 1
ATOM 927 C C . LEU A 1 112 ? 14.529 -0.949 -12.803 1.00 97.88 112 LEU A C 1
ATOM 929 O O . LEU A 1 112 ? 15.537 -1.243 -12.148 1.00 97.88 112 LEU A O 1
ATOM 933 N N . TYR A 1 113 ? 13.717 -1.859 -13.333 1.00 97.38 113 TYR A N 1
ATOM 934 C CA . TYR A 1 113 ? 13.885 -3.308 -13.187 1.00 97.38 113 TYR A CA 1
ATOM 935 C C . TYR A 1 113 ? 13.909 -3.969 -14.559 1.00 97.38 113 TYR A C 1
ATOM 937 O O . TYR A 1 113 ? 13.454 -3.380 -15.535 1.00 97.38 113 TYR A O 1
ATOM 945 N N . ILE A 1 114 ? 14.459 -5.179 -14.651 1.00 97.50 114 ILE A N 1
ATOM 946 C CA . ILE A 1 114 ? 14.440 -5.928 -15.910 1.00 97.50 114 ILE A CA 1
ATOM 947 C C . ILE A 1 114 ? 12.997 -6.196 -16.350 1.00 97.50 114 ILE A C 1
ATOM 949 O O . ILE A 1 114 ? 12.111 -6.374 -15.515 1.00 97.50 114 ILE A O 1
ATOM 953 N N . GLU A 1 115 ? 12.755 -6.195 -17.656 1.00 97.00 115 GLU A N 1
ATOM 954 C CA . GLU A 1 115 ? 11.427 -6.506 -18.202 1.00 97.00 115 GLU A CA 1
ATOM 955 C C . GLU A 1 115 ? 11.064 -7.987 -18.050 1.00 97.00 115 GLU A C 1
ATOM 957 O O . GLU A 1 115 ? 9.902 -8.338 -17.874 1.00 97.00 115 GLU A O 1
ATOM 962 N N . SER A 1 116 ? 12.072 -8.860 -18.099 1.00 96.69 116 SER A N 1
ATOM 963 C CA . SER A 1 116 ? 11.902 -10.302 -17.992 1.00 96.69 116 SER A CA 1
ATOM 964 C C . SER A 1 116 ? 11.890 -10.703 -16.519 1.00 96.69 116 SER A C 1
ATOM 966 O O . SER A 1 116 ? 12.938 -11.025 -15.958 1.00 96.69 116 SER A O 1
ATOM 968 N N . LEU A 1 117 ? 10.709 -10.693 -15.899 1.00 95.12 117 LEU A N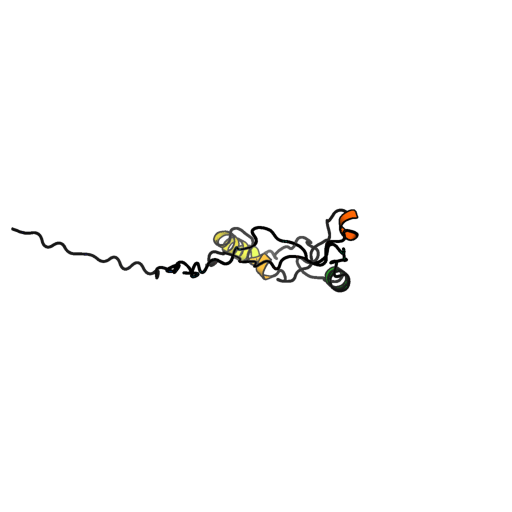 1
ATOM 969 C CA . LEU A 1 117 ? 10.480 -11.184 -14.536 1.00 95.12 117 LEU A CA 1
ATOM 970 C C . LEU A 1 117 ? 9.811 -12.571 -14.563 1.00 95.12 117 LEU A C 1
ATOM 972 O O . LEU A 1 117 ? 8.991 -12.825 -15.447 1.00 95.12 117 LEU A O 1
ATOM 976 N N . PRO A 1 118 ? 10.130 -13.474 -13.616 1.00 95.06 118 PRO A N 1
ATOM 977 C CA . PRO A 1 118 ? 9.424 -14.744 -13.503 1.00 95.06 118 PRO A CA 1
ATOM 978 C C . PRO A 1 118 ? 7.974 -14.512 -13.066 1.00 95.06 118 PRO A C 1
ATOM 980 O O . PRO A 1 118 ? 7.702 -13.668 -12.211 1.00 95.06 118 PRO A O 1
ATOM 983 N N . THR A 1 119 ? 7.041 -15.295 -13.607 1.00 93.88 119 THR A N 1
ATOM 984 C CA . THR A 1 119 ? 5.679 -15.358 -13.066 1.00 93.88 119 THR A CA 1
ATOM 985 C C . THR A 1 119 ? 5.7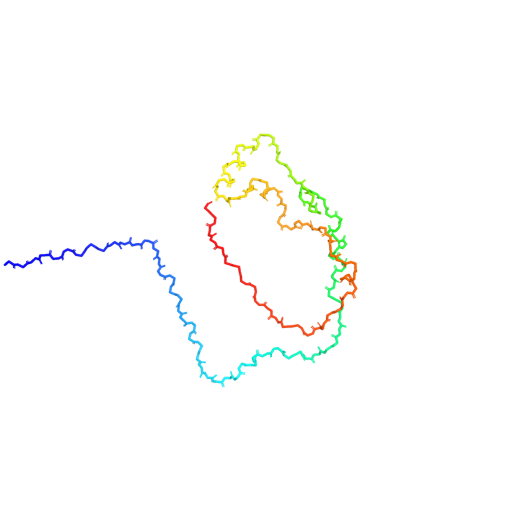17 -16.024 -11.697 1.00 93.88 119 THR A C 1
ATOM 987 O O . THR A 1 119 ? 6.305 -17.092 -11.536 1.00 93.88 119 THR A O 1
ATOM 990 N N . LEU A 1 120 ? 5.081 -15.394 -10.714 1.00 93.44 120 LEU A N 1
ATOM 991 C CA . LEU A 1 120 ? 4.971 -15.915 -9.358 1.00 93.44 120 LEU A CA 1
ATOM 992 C C . LEU A 1 120 ? 3.523 -16.316 -9.078 1.00 93.44 120 LEU A C 1
ATOM 994 O O . LEU A 1 120 ? 2.594 -15.608 -9.465 1.00 93.44 120 LEU A O 1
ATOM 998 N N . LEU A 1 121 ? 3.344 -17.433 -8.375 1.00 95.81 121 LEU A N 1
ATOM 999 C CA . LEU A 1 121 ? 2.062 -17.834 -7.807 1.00 95.81 121 LEU A CA 1
ATOM 1000 C C . LEU A 1 121 ? 2.001 -17.357 -6.354 1.00 95.81 121 LEU A C 1
ATOM 1002 O O . LEU A 1 121 ? 2.836 -17.747 -5.541 1.00 95.81 121 LEU A O 1
ATOM 1006 N N . VAL A 1 122 ? 1.006 -16.532 -6.029 1.00 94.88 122 VAL A N 1
ATOM 1007 C CA . VAL A 1 122 ? 0.743 -16.085 -4.656 1.00 94.88 122 VAL A CA 1
ATOM 1008 C C . VAL A 1 122 ? -0.401 -16.920 -4.092 1.00 94.88 122 VAL A C 1
ATOM 1010 O O . VAL A 1 122 ? -1.524 -16.833 -4.582 1.00 94.88 122 VAL A O 1
ATOM 1013 N N . PHE A 1 123 ? -0.121 -17.727 -3.069 1.00 93.38 123 PHE A N 1
ATOM 1014 C CA . PHE A 1 123 ? -1.130 -18.471 -2.317 1.00 93.38 123 PHE A CA 1
ATOM 1015 C C . PHE A 1 123 ? -1.224 -17.903 -0.900 1.00 93.38 123 PHE A C 1
ATOM 1017 O O . PHE A 1 123 ? -0.213 -17.693 -0.232 1.00 93.38 123 PHE A O 1
ATOM 1024 N N . LEU A 1 124 ? -2.447 -17.627 -0.452 1.00 93.12 124 LEU A N 1
ATOM 1025 C CA . LEU A 1 124 ? -2.733 -17.146 0.895 1.00 93.12 124 LEU A CA 1
ATOM 1026 C C . LEU A 1 124 ? -3.397 -18.279 1.670 1.00 93.12 124 LEU A C 1
ATOM 1028 O O . LEU A 1 124 ? -4.412 -18.817 1.232 1.00 93.12 124 LEU A O 1
ATOM 1032 N N . ILE A 1 125 ? -2.813 -18.645 2.809 1.00 93.25 125 ILE A N 1
ATOM 1033 C CA . ILE A 1 125 ? -3.372 -19.645 3.718 1.00 93.25 125 ILE A CA 1
ATOM 1034 C C . ILE A 1 125 ? -3.932 -18.888 4.913 1.00 93.25 125 ILE A C 1
ATOM 1036 O O . ILE A 1 125 ? -3.195 -18.208 5.624 1.00 93.25 125 ILE A O 1
ATOM 1040 N N . GLY A 1 126 ? -5.238 -19.002 5.113 1.00 86.81 126 GLY A N 1
ATOM 1041 C CA . GLY A 1 126 ? -5.935 -18.447 6.263 1.00 86.81 126 GLY A CA 1
ATOM 1042 C C . GLY A 1 126 ? -6.721 -19.536 6.977 1.00 86.81 126 GLY A C 1
ATOM 1043 O O . GLY A 1 126 ? -7.172 -20.497 6.354 1.00 86.81 126 GLY A O 1
ATOM 1044 N N . HIS A 1 127 ? -6.890 -19.376 8.285 1.00 85.69 127 HIS A N 1
ATOM 1045 C CA . HIS A 1 127 ? -7.926 -20.098 9.012 1.00 85.69 127 HIS A CA 1
ATOM 1046 C C . HIS A 1 127 ? -9.258 -19.364 8.800 1.00 85.69 127 HIS A C 1
ATOM 1048 O O . HIS A 1 127 ? -9.251 -18.129 8.826 1.00 85.69 127 HIS A O 1
ATOM 1054 N N . PRO A 1 128 ? -10.392 -20.061 8.598 1.00 74.19 128 PRO A N 1
ATOM 1055 C CA . PRO A 1 128 ? -11.690 -19.402 8.560 1.00 74.19 128 PRO A CA 1
ATOM 1056 C C . PRO A 1 128 ? -11.897 -18.609 9.856 1.00 74.19 128 PRO A C 1
ATOM 1058 O O . PRO A 1 128 ? -11.822 -19.159 10.958 1.00 74.19 128 PRO A O 1
ATOM 1061 N N . SER A 1 129 ? -12.084 -17.299 9.716 1.00 63.59 129 SER A N 1
ATOM 1062 C CA . SER A 1 129 ? -12.557 -16.433 10.793 1.00 63.59 129 SER A CA 1
ATOM 1063 C C . SER A 1 129 ? -13.994 -16.853 11.099 1.00 63.59 129 SER A C 1
ATOM 1065 O O . SER A 1 129 ? -14.775 -17.039 10.165 1.00 63.59 129 SER A O 1
ATOM 1067 N N . SER A 1 130 ? -14.286 -17.128 12.371 1.00 52.44 130 SER A N 1
ATOM 1068 C CA . SER A 1 130 ? -15.608 -17.590 12.824 1.00 52.44 130 SER A CA 1
ATOM 1069 C C . SER A 1 130 ? -16.649 -16.484 12.747 1.00 52.44 130 SER A C 1
ATOM 1071 O O . SER A 1 130 ? -16.261 -15.323 13.001 1.00 52.44 130 SER A O 1
#

Secondary structure (DSSP, 8-state):
------------S-------------------SS---S---EE----HHHHHHHTT--STTGGG------GGGHHHHHHHHHHHSS-HHHHTTS-TT------S-GGGGG--EES-PPP-------PPP-

InterPro domains:
  IPR029044 Nucleotide-diphospho-sugar transferases [G3DSA:3.90.550.10] (39-129)

Foldseek 3Di:
DDDDDDDDDPPDPDPPPPPPVPCPPPPDDPDPPDDDFPDQDWDDPDPPVVVVVLVPDDDACAQNPDHDDDPVCVVVQVVVCVQPVHRVVSVVRDDPPHHHHDPDDPVVNVDIGGPRDDDDDDDDDDDDRD

Radius of gyration: 26.16 Å; chains: 1; bounding box: 40×78×51 Å

Organism: NCBI:txid345717

Sequence (130 aa):
MMRRHILIYIITPFPPFFLEPFKQSLHGTVVKEYFIPSSLRKIDWHDYKKIKYERKQKGIGEQGIPAYLSKNEEALEKVLYSVNGFNGALSDKIPLNQSLPDIRHIKCQKRLYIESLPTLLVFLIGHPSS